Protein AF-A0A936Q1W6-F1 (afdb_monomer_lite)

pLDDT: mean 77.29, std 12.15, range [42.41, 87.12]

Structure (mmCIF, N/CA/C/O backbone):
data_AF-A0A936Q1W6-F1
#
_entry.id   AF-A0A936Q1W6-F1
#
loop_
_atom_site.group_PDB
_atom_site.id
_atom_site.type_symbol
_atom_site.label_atom_id
_atom_site.label_alt_id
_atom_site.label_comp_id
_atom_site.label_asym_id
_atom_site.label_entity_id
_atom_site.label_seq_id
_atom_site.pdbx_PDB_ins_code
_atom_site.Cartn_x
_atom_site.Cartn_y
_atom_site.Cartn_z
_atom_site.occupancy
_atom_site.B_iso_or_equiv
_atom_site.auth_seq_id
_atom_site.auth_comp_id
_atom_site.auth_asym_id
_atom_site.auth_atom_id
_atom_site.pdbx_PDB_model_num
ATOM 1 N N . MET A 1 1 ? 18.599 -3.233 -23.692 1.00 43.72 1 MET A N 1
ATOM 2 C CA . MET A 1 1 ? 17.825 -1.979 -23.553 1.00 43.72 1 MET A CA 1
ATOM 3 C C . MET A 1 1 ? 16.350 -2.312 -23.766 1.00 43.72 1 MET A C 1
ATOM 5 O O . MET A 1 1 ? 15.798 -1.998 -24.812 1.00 43.72 1 MET A O 1
ATOM 9 N N . ALA A 1 2 ? 15.757 -3.053 -22.829 1.00 42.66 2 ALA A N 1
ATOM 10 C CA . ALA A 1 2 ? 14.342 -3.444 -22.836 1.00 42.66 2 ALA A CA 1
ATOM 11 C C . ALA A 1 2 ? 13.788 -3.473 -21.395 1.00 42.66 2 ALA A C 1
ATOM 13 O O . ALA A 1 2 ? 12.662 -3.034 -21.217 1.00 42.66 2 ALA A O 1
ATOM 14 N N . ASP A 1 3 ? 14.631 -3.810 -20.405 1.00 45.91 3 ASP A N 1
ATOM 15 C CA . ASP A 1 3 ? 14.344 -3.738 -18.954 1.00 45.91 3 ASP A CA 1
ATOM 16 C C . ASP A 1 3 ? 13.749 -2.406 -18.473 1.00 45.91 3 ASP A C 1
ATOM 18 O O . ASP A 1 3 ? 12.657 -2.381 -17.928 1.00 45.91 3 ASP A O 1
ATOM 22 N N . ASP A 1 4 ? 14.398 -1.276 -18.775 1.00 45.38 4 ASP A N 1
ATOM 23 C CA . ASP A 1 4 ? 14.105 0.036 -18.158 1.00 45.38 4 ASP A CA 1
ATOM 24 C C . ASP A 1 4 ? 12.652 0.544 -18.352 1.00 45.38 4 ASP A C 1
ATOM 26 O O . ASP A 1 4 ? 12.183 1.442 -17.656 1.00 45.38 4 ASP A O 1
ATOM 30 N N . ARG A 1 5 ? 11.909 -0.014 -19.321 1.00 46.38 5 ARG A N 1
ATOM 31 C CA . ARG A 1 5 ? 10.502 0.347 -19.578 1.00 46.38 5 ARG A CA 1
ATOM 32 C C . ARG A 1 5 ? 9.490 -0.503 -18.817 1.00 46.38 5 ARG A C 1
ATOM 34 O O . ARG A 1 5 ? 8.352 -0.046 -18.695 1.00 46.38 5 ARG A O 1
ATOM 41 N N . GLU A 1 6 ? 9.850 -1.711 -18.395 1.00 49.66 6 GLU A N 1
ATOM 42 C CA . GLU A 1 6 ? 8.959 -2.583 -17.620 1.00 49.66 6 GLU A CA 1
ATOM 43 C C . GLU A 1 6 ? 9.000 -2.171 -16.146 1.00 49.66 6 GLU A C 1
ATOM 45 O O . GLU A 1 6 ? 7.946 -1.824 -15.615 1.00 49.66 6 GLU A O 1
ATOM 50 N N . ASP A 1 7 ? 10.192 -1.946 -15.580 1.00 50.84 7 ASP A N 1
ATOM 51 C CA . ASP A 1 7 ? 10.360 -1.398 -14.222 1.00 50.84 7 ASP A CA 1
ATOM 52 C C . ASP A 1 7 ? 9.597 -0.072 -14.020 1.00 50.84 7 ASP A C 1
ATOM 54 O O . ASP A 1 7 ? 8.937 0.160 -13.005 1.00 50.84 7 ASP A O 1
ATOM 58 N N . ALA A 1 8 ? 9.608 0.805 -15.033 1.00 52.47 8 ALA A N 1
ATOM 59 C CA 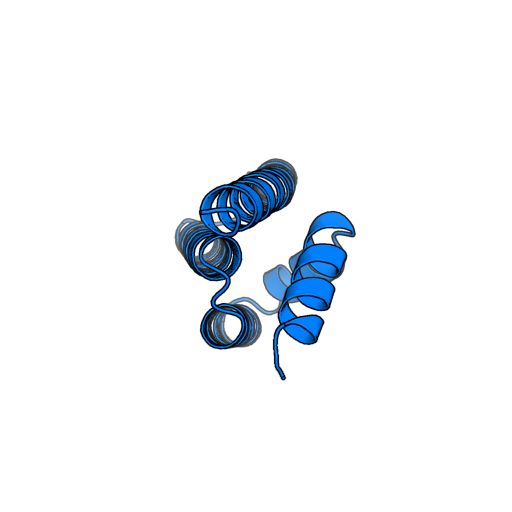. ALA A 1 8 ? 8.879 2.073 -14.996 1.00 52.47 8 ALA A CA 1
ATOM 60 C C . ALA A 1 8 ? 7.344 1.911 -15.071 1.00 52.47 8 ALA A C 1
ATOM 62 O O . ALA A 1 8 ? 6.607 2.766 -14.568 1.00 52.47 8 ALA A O 1
ATOM 63 N N . ARG A 1 9 ? 6.840 0.846 -15.713 1.00 55.25 9 ARG A N 1
ATOM 64 C CA . ARG A 1 9 ? 5.397 0.548 -15.789 1.00 55.25 9 ARG A CA 1
ATOM 65 C C . ARG A 1 9 ? 4.890 -0.059 -14.491 1.00 55.25 9 ARG A C 1
ATOM 67 O O . ARG A 1 9 ? 3.812 0.332 -14.038 1.00 55.25 9 ARG A O 1
ATOM 74 N N . ASP A 1 10 ? 5.675 -0.939 -13.886 1.00 67.25 10 ASP A N 1
ATOM 75 C CA . ASP A 1 10 ? 5.357 -1.519 -12.586 1.00 67.25 10 ASP A CA 1
ATOM 76 C C . ASP A 1 10 ? 5.389 -0.444 -11.493 1.00 67.25 10 ASP A C 1
ATOM 78 O O . ASP A 1 10 ? 4.429 -0.315 -10.731 1.00 67.25 10 ASP A O 1
ATOM 82 N N . GLY A 1 11 ? 6.375 0.460 -11.519 1.00 70.19 11 GLY A N 1
ATOM 83 C CA . GLY A 1 11 ? 6.437 1.598 -10.600 1.00 70.19 11 GLY A CA 1
ATOM 84 C C . GLY A 1 11 ? 5.215 2.526 -10.659 1.00 70.19 11 GLY A C 1
ATOM 85 O O . GLY A 1 11 ? 4.701 2.939 -9.618 1.00 70.19 11 GLY A O 1
ATOM 86 N N . ALA A 1 12 ? 4.696 2.833 -11.855 1.00 77.38 12 ALA A N 1
ATOM 87 C CA . ALA A 1 12 ? 3.515 3.688 -12.013 1.00 77.38 12 ALA A CA 1
ATOM 88 C C . ALA A 1 12 ? 2.231 3.025 -11.486 1.00 77.38 12 ALA A C 1
ATOM 90 O O . ALA A 1 12 ? 1.424 3.674 -10.816 1.00 77.38 12 ALA A O 1
ATOM 91 N N . ARG A 1 13 ? 2.061 1.722 -11.742 1.00 82.06 13 ARG A N 1
ATOM 92 C CA . ARG A 1 13 ? 0.925 0.941 -11.236 1.00 82.06 13 ARG A CA 1
ATOM 93 C C . ARG A 1 13 ? 0.961 0.816 -9.716 1.00 82.06 13 ARG A C 1
ATOM 95 O O . ARG A 1 13 ? -0.073 0.971 -9.066 1.00 82.06 13 ARG A O 1
ATOM 102 N N . VAL A 1 14 ? 2.148 0.589 -9.151 1.00 82.31 14 VAL A N 1
ATOM 103 C CA . VAL A 1 14 ? 2.361 0.613 -7.702 1.00 82.31 14 VAL A CA 1
ATOM 104 C C . VAL A 1 14 ? 1.942 1.964 -7.140 1.00 82.31 14 VAL A C 1
ATOM 106 O O . VAL A 1 14 ? 1.148 2.030 -6.203 1.00 82.31 14 VAL A O 1
ATOM 109 N N . HIS A 1 15 ? 2.401 3.050 -7.755 1.00 83.25 15 HIS A N 1
ATOM 110 C CA . HIS A 1 15 ? 2.061 4.394 -7.315 1.00 83.25 15 HIS A CA 1
ATOM 111 C C . HIS A 1 15 ? 0.550 4.637 -7.283 1.00 83.25 15 HIS A C 1
ATOM 113 O O . HIS A 1 15 ? 0.044 5.161 -6.295 1.00 83.25 15 HIS A O 1
ATOM 119 N N . GLU A 1 16 ? -0.161 4.226 -8.334 1.00 85.69 16 GLU A N 1
ATOM 120 C CA . GLU A 1 16 ? -1.609 4.395 -8.454 1.00 85.69 16 GLU A CA 1
ATOM 121 C C . GLU A 1 16 ? -2.379 3.583 -7.404 1.00 85.69 16 GLU A C 1
ATOM 123 O O . GLU A 1 16 ? -3.295 4.105 -6.769 1.00 85.69 16 GLU A O 1
ATOM 128 N N . ALA A 1 17 ? -1.986 2.330 -7.162 1.00 85.25 17 ALA A N 1
ATOM 129 C CA . ALA A 1 17 ? -2.625 1.494 -6.151 1.00 85.25 17 ALA A CA 1
ATOM 130 C C . ALA A 1 17 ? -2.449 2.062 -4.737 1.00 85.25 17 ALA A C 1
ATOM 132 O O . ALA A 1 17 ? -3.409 2.127 -3.969 1.00 85.25 17 ALA A O 1
ATOM 133 N N . PHE A 1 18 ? -1.236 2.506 -4.405 1.00 85.12 18 PHE A N 1
ATOM 134 C CA . PHE A 1 18 ? -0.958 3.150 -3.124 1.00 85.12 18 PHE A CA 1
ATOM 135 C C . PHE A 1 18 ? -1.669 4.500 -2.991 1.00 85.12 18 PHE A C 1
ATOM 137 O O . PHE A 1 18 ? -2.156 4.817 -1.907 1.00 85.12 18 PHE A O 1
ATOM 144 N N . ASP A 1 19 ? -1.784 5.280 -4.070 1.00 84.69 19 ASP A N 1
ATOM 145 C CA . ASP A 1 19 ? -2.529 6.541 -4.052 1.00 84.69 19 ASP A CA 1
ATOM 146 C C . ASP A 1 19 ? -4.027 6.305 -3.825 1.00 84.69 19 ASP A C 1
ATOM 148 O O . ASP A 1 19 ? -4.643 7.003 -3.023 1.00 84.69 19 ASP A O 1
ATOM 152 N N . ALA A 1 20 ? -4.602 5.268 -4.442 1.00 85.06 20 ALA A N 1
ATOM 153 C CA . ALA A 1 20 ? -5.991 4.880 -4.216 1.00 85.06 20 ALA A CA 1
ATOM 154 C C . ALA A 1 20 ? -6.254 4.526 -2.745 1.00 85.06 20 ALA A C 1
ATOM 156 O O . ALA A 1 20 ? -7.225 5.012 -2.169 1.00 85.06 20 ALA A O 1
ATOM 157 N N . VAL A 1 21 ? -5.368 3.745 -2.118 1.00 82.44 21 VAL A N 1
ATOM 158 C CA . VAL A 1 21 ? -5.496 3.410 -0.691 1.00 82.44 21 VAL A CA 1
ATOM 159 C C . VAL A 1 21 ? -5.291 4.628 0.195 1.00 82.44 21 VAL A C 1
ATOM 161 O O . VAL A 1 21 ? -6.059 4.838 1.130 1.00 82.44 21 VAL A O 1
ATOM 164 N N . ARG A 1 22 ? -4.309 5.478 -0.119 1.00 82.06 22 ARG A N 1
ATOM 165 C CA . ARG A 1 22 ? -4.113 6.732 0.608 1.00 82.06 22 ARG A CA 1
ATOM 166 C C . ARG A 1 22 ? -5.356 7.608 0.527 1.00 82.06 22 ARG A C 1
ATOM 168 O O . ARG A 1 22 ? -5.737 8.152 1.546 1.00 82.06 22 ARG A O 1
ATOM 175 N N . ARG A 1 23 ? -6.011 7.717 -0.633 1.00 83.31 23 ARG A N 1
ATOM 176 C CA . ARG A 1 23 ? -7.252 8.495 -0.788 1.00 83.31 23 ARG A CA 1
ATOM 177 C C . ARG A 1 23 ? -8.431 7.890 -0.033 1.00 83.31 23 ARG A C 1
ATOM 179 O O . ARG A 1 23 ? -9.236 8.645 0.501 1.00 83.31 23 ARG A O 1
ATOM 186 N N . ASP A 1 24 ? -8.537 6.565 0.010 1.00 83.44 24 ASP A N 1
ATOM 187 C CA . ASP A 1 24 ? -9.593 5.869 0.756 1.00 83.44 24 ASP A CA 1
ATOM 188 C C . ASP A 1 24 ? -9.407 6.031 2.276 1.00 83.44 24 ASP A C 1
ATOM 190 O O . ASP A 1 24 ? -10.363 6.239 3.024 1.00 83.44 24 ASP A O 1
ATOM 194 N N . LEU A 1 25 ? -8.148 6.030 2.723 1.00 79.06 25 LEU A N 1
ATOM 195 C CA . LEU A 1 25 ? -7.759 6.114 4.128 1.00 79.06 25 LEU A CA 1
ATOM 196 C C . LEU A 1 25 ? -7.297 7.517 4.569 1.00 79.06 25 LEU A C 1
ATOM 198 O O . LEU A 1 25 ? -6.891 7.667 5.717 1.00 79.06 25 LEU A O 1
ATOM 202 N N . ASP A 1 26 ? -7.379 8.549 3.722 1.00 75.19 26 ASP A N 1
ATOM 203 C CA . ASP A 1 26 ? -6.804 9.895 3.950 1.00 75.19 26 ASP A CA 1
ATOM 204 C C . ASP A 1 26 ? -7.294 10.529 5.263 1.00 75.19 26 ASP A C 1
ATOM 206 O O . ASP A 1 26 ? -6.541 11.188 5.970 1.00 75.19 26 ASP A O 1
ATOM 210 N N . GLY A 1 27 ? -8.543 10.243 5.648 1.00 76.56 27 GLY A N 1
ATOM 211 C CA . GLY A 1 27 ? -9.136 10.696 6.911 1.00 76.56 27 GLY A CA 1
ATOM 212 C C . GLY A 1 27 ? -8.856 9.811 8.135 1.00 76.56 27 GLY A C 1
ATOM 213 O O . GLY A 1 27 ? -9.326 10.129 9.225 1.00 76.56 27 GLY A O 1
ATOM 214 N N . ARG A 1 28 ? -8.159 8.681 7.968 1.00 80.94 28 ARG A N 1
ATOM 215 C CA . ARG A 1 28 ? -7.827 7.705 9.026 1.00 80.94 28 ARG A CA 1
ATOM 216 C C . ARG A 1 28 ? -6.320 7.526 9.232 1.00 80.94 28 ARG A C 1
ATOM 218 O O . ARG A 1 28 ? -5.935 7.021 10.281 1.00 80.94 28 ARG A O 1
ATOM 225 N N . LEU A 1 29 ? -5.493 7.886 8.250 1.00 81.31 29 LEU A N 1
ATOM 226 C CA . LEU A 1 29 ? -4.034 7.819 8.336 1.00 81.31 29 LEU A CA 1
ATOM 227 C C . LEU A 1 29 ? -3.500 9.038 9.094 1.00 81.31 29 LEU A C 1
ATOM 229 O O . LEU A 1 29 ? -3.716 10.168 8.658 1.00 81.31 29 LEU A O 1
ATOM 233 N N . ASP A 1 30 ? -2.774 8.812 10.187 1.00 84.00 30 ASP A N 1
ATOM 234 C CA . ASP A 1 30 ? -1.993 9.862 10.839 1.00 84.00 30 ASP A CA 1
ATOM 235 C C . ASP A 1 30 ? -0.644 10.045 10.115 1.00 84.00 30 ASP A C 1
ATOM 237 O O . ASP A 1 30 ? -0.317 9.341 9.152 1.00 84.00 30 ASP A O 1
ATOM 241 N N . VAL A 1 31 ? 0.158 11.012 10.558 1.00 84.56 31 VAL A N 1
ATOM 242 C CA . VAL A 1 31 ? 1.418 11.384 9.896 1.00 84.56 31 VAL A CA 1
ATOM 243 C C . VAL A 1 31 ? 2.410 10.214 9.875 1.00 84.56 31 VAL A C 1
ATOM 245 O O . VAL A 1 31 ? 3.149 10.041 8.903 1.00 84.56 31 VAL A O 1
ATOM 248 N N . GLU A 1 32 ? 2.422 9.384 10.923 1.00 83.81 32 GLU A N 1
ATOM 249 C CA . GLU A 1 32 ? 3.272 8.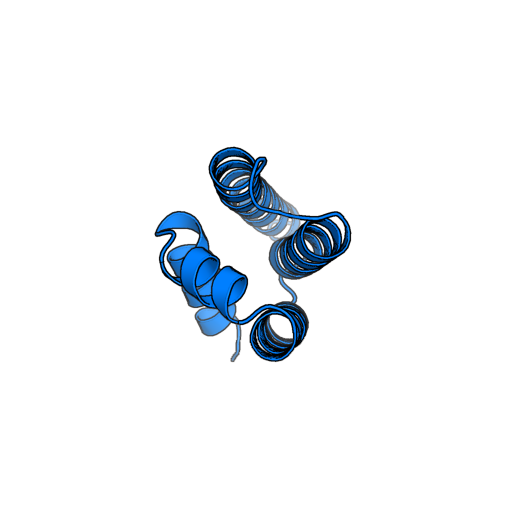189 10.983 1.00 83.81 32 GLU A CA 1
ATOM 250 C C . GLU A 1 32 ? 2.813 7.101 10.001 1.00 83.81 32 GLU A C 1
ATOM 252 O O . GLU A 1 32 ? 3.647 6.530 9.292 1.00 83.81 32 GLU A O 1
ATOM 257 N N . GLU A 1 33 ? 1.507 6.838 9.908 1.00 84.00 33 GLU A N 1
ATOM 258 C CA . GLU A 1 33 ? 0.951 5.870 8.965 1.00 84.00 33 GLU A CA 1
ATOM 259 C C . GLU A 1 33 ? 1.181 6.293 7.515 1.00 84.00 33 GLU A C 1
ATOM 261 O O . GLU A 1 33 ? 1.593 5.469 6.696 1.00 84.00 33 GLU A O 1
ATOM 266 N N . GLN A 1 34 ? 0.969 7.573 7.193 1.00 84.31 34 GLN A N 1
ATOM 267 C CA . GLN A 1 34 ? 1.232 8.102 5.853 1.00 84.31 34 GLN A CA 1
ATOM 268 C C . GLN A 1 34 ? 2.696 7.893 5.456 1.00 84.31 34 GLN A C 1
ATOM 270 O O . GLN A 1 34 ? 2.973 7.374 4.372 1.00 84.31 34 GLN A O 1
ATOM 275 N N . ALA A 1 35 ? 3.629 8.201 6.362 1.00 87.12 35 ALA A N 1
ATOM 276 C CA . ALA A 1 35 ? 5.052 8.002 6.117 1.00 87.12 35 ALA A CA 1
ATOM 277 C C . ALA A 1 35 ? 5.408 6.521 5.899 1.00 87.12 35 ALA A C 1
ATOM 279 O O . ALA A 1 35 ? 6.263 6.210 5.069 1.00 87.12 35 ALA A O 1
ATOM 280 N N . ALA A 1 36 ? 4.767 5.598 6.621 1.00 85.50 36 ALA A N 1
ATOM 281 C CA . ALA A 1 36 ? 5.003 4.166 6.454 1.00 85.50 36 ALA A CA 1
ATOM 282 C C . ALA A 1 36 ? 4.458 3.639 5.112 1.00 85.50 36 ALA A C 1
ATOM 284 O O . ALA A 1 36 ? 5.131 2.872 4.423 1.00 85.50 36 ALA A O 1
ATOM 285 N N . VAL A 1 37 ? 3.274 4.102 4.701 1.00 85.31 37 VAL A N 1
ATOM 286 C CA . VAL A 1 37 ? 2.679 3.782 3.393 1.00 85.31 37 VAL A CA 1
ATOM 287 C C . VAL A 1 37 ? 3.545 4.319 2.251 1.00 85.31 37 VAL A C 1
ATOM 289 O O . VAL A 1 37 ? 3.753 3.615 1.265 1.00 85.31 37 VAL A O 1
ATOM 292 N N . GLU A 1 38 ? 4.103 5.526 2.383 1.00 86.12 38 GLU A N 1
ATOM 293 C CA . GLU A 1 38 ? 5.016 6.090 1.383 1.00 86.12 38 GLU A CA 1
ATOM 294 C C . GLU A 1 38 ? 6.316 5.292 1.243 1.00 86.12 38 GLU A C 1
ATOM 296 O O . GLU A 1 38 ? 6.734 5.023 0.118 1.00 86.12 38 GLU A O 1
ATOM 301 N N . ARG A 1 39 ? 6.938 4.862 2.350 1.00 86.62 39 ARG A N 1
ATOM 302 C CA . ARG A 1 39 ? 8.147 4.015 2.292 1.00 86.62 39 ARG A CA 1
ATOM 303 C C . ARG A 1 39 ? 7.872 2.672 1.632 1.00 86.62 39 ARG A C 1
ATOM 305 O O . ARG A 1 39 ? 8.660 2.226 0.801 1.00 86.62 39 ARG A O 1
ATOM 312 N N . LEU A 1 40 ? 6.744 2.053 1.976 1.00 85.19 40 LEU A N 1
ATOM 313 C CA . LEU A 1 40 ? 6.315 0.799 1.371 1.00 85.19 40 LEU A CA 1
ATOM 314 C C . LEU A 1 40 ? 6.068 0.967 -0.136 1.00 85.19 40 LEU A C 1
ATOM 316 O O . LEU A 1 40 ? 6.498 0.124 -0.920 1.00 85.19 40 LEU A O 1
ATOM 320 N N . ARG A 1 41 ? 5.431 2.073 -0.544 1.00 86.75 41 ARG A N 1
ATOM 321 C CA . ARG A 1 41 ? 5.230 2.418 -1.957 1.00 86.75 41 ARG A CA 1
ATOM 322 C C . ARG A 1 41 ? 6.555 2.563 -2.695 1.00 86.75 41 ARG A C 1
ATOM 324 O O . ARG A 1 41 ? 6.676 2.054 -3.801 1.00 86.75 41 ARG A O 1
ATOM 331 N N . ASP A 1 42 ? 7.518 3.269 -2.109 1.00 85.25 42 ASP A N 1
ATOM 332 C CA . ASP A 1 42 ? 8.831 3.504 -2.718 1.00 85.25 42 ASP A CA 1
ATOM 333 C C . ASP A 1 42 ? 9.599 2.186 -2.905 1.00 85.25 42 ASP A C 1
ATOM 335 O O . ASP A 1 42 ? 10.091 1.901 -3.993 1.00 85.25 42 ASP A O 1
ATOM 339 N N . ALA A 1 43 ? 9.591 1.321 -1.884 1.00 84.56 43 ALA A N 1
ATOM 340 C CA . ALA A 1 43 ? 10.186 -0.013 -1.954 1.00 84.56 43 ALA A CA 1
ATOM 341 C C . ALA A 1 43 ? 9.513 -0.907 -3.010 1.00 84.56 43 ALA A C 1
ATOM 343 O O . ALA A 1 43 ? 10.196 -1.571 -3.786 1.00 84.56 43 ALA A O 1
ATOM 344 N N . ALA A 1 44 ? 8.179 -0.900 -3.068 1.00 82.44 44 ALA A N 1
ATOM 345 C CA . ALA A 1 44 ? 7.419 -1.647 -4.065 1.00 82.44 44 ALA A CA 1
ATOM 346 C C . ALA A 1 44 ? 7.654 -1.115 -5.491 1.00 82.44 44 ALA A C 1
ATOM 348 O O . ALA A 1 44 ? 7.784 -1.901 -6.423 1.00 82.44 44 ALA A O 1
ATOM 349 N N . ALA A 1 45 ? 7.747 0.207 -5.664 1.00 82.19 45 ALA A N 1
ATOM 350 C CA . ALA A 1 45 ? 7.992 0.833 -6.961 1.00 82.19 45 ALA A CA 1
ATOM 351 C C . ALA A 1 45 ? 9.433 0.625 -7.450 1.00 82.19 45 ALA A C 1
ATOM 353 O O . ALA A 1 45 ? 9.666 0.614 -8.653 1.00 82.19 45 ALA A O 1
ATOM 354 N N . GLY A 1 46 ? 10.381 0.447 -6.528 1.00 77.38 46 GLY A N 1
ATOM 355 C CA . GLY A 1 46 ? 11.760 0.071 -6.833 1.00 77.38 46 GLY A CA 1
ATOM 356 C C . GLY A 1 46 ? 11.964 -1.418 -7.132 1.00 77.38 46 GLY A C 1
ATOM 357 O O . GLY A 1 46 ? 13.098 -1.819 -7.364 1.00 77.38 46 GLY A O 1
ATOM 358 N N . GLY A 1 47 ? 10.910 -2.247 -7.089 1.00 74.00 47 GLY A N 1
ATOM 359 C CA . GLY A 1 47 ? 11.014 -3.700 -7.287 1.00 74.00 47 GLY A CA 1
ATOM 360 C C . GLY A 1 47 ? 11.687 -4.449 -6.126 1.00 74.00 47 GLY A C 1
ATOM 361 O O . GLY A 1 47 ? 11.924 -5.653 -6.209 1.00 74.00 47 GLY A O 1
ATOM 362 N N . ASP A 1 48 ? 11.968 -3.770 -5.012 1.00 79.38 48 ASP A N 1
ATOM 363 C CA . ASP A 1 48 ? 12.638 -4.337 -3.844 1.00 79.38 48 ASP A CA 1
ATOM 364 C C . ASP A 1 48 ? 11.640 -5.099 -2.957 1.00 79.38 48 ASP A C 1
ATOM 366 O O . ASP A 1 48 ? 11.212 -4.642 -1.892 1.00 79.38 48 ASP A O 1
ATOM 370 N N . ALA A 1 49 ? 11.277 -6.313 -3.378 1.00 77.56 49 ALA A N 1
ATOM 371 C CA . ALA A 1 49 ? 10.330 -7.167 -2.657 1.00 77.56 49 ALA A CA 1
ATOM 372 C C . ALA A 1 49 ? 10.752 -7.461 -1.204 1.00 77.56 49 ALA A C 1
ATOM 374 O O . ALA A 1 49 ? 9.907 -7.518 -0.305 1.00 77.56 49 ALA A O 1
ATOM 375 N N . ALA A 1 50 ? 12.055 -7.621 -0.948 1.00 81.44 50 ALA A N 1
ATOM 376 C CA . ALA A 1 50 ? 12.583 -7.835 0.401 1.00 81.44 50 ALA A CA 1
ATOM 377 C C . ALA A 1 50 ? 12.321 -6.623 1.308 1.00 81.44 50 ALA A C 1
ATOM 379 O O . ALA A 1 50 ? 11.816 -6.775 2.422 1.00 81.44 50 ALA A O 1
ATOM 380 N N . ARG A 1 51 ? 12.591 -5.418 0.796 1.00 83.50 51 ARG A N 1
ATOM 381 C CA . ARG A 1 51 ? 12.372 -4.164 1.517 1.00 83.50 51 ARG A CA 1
ATOM 382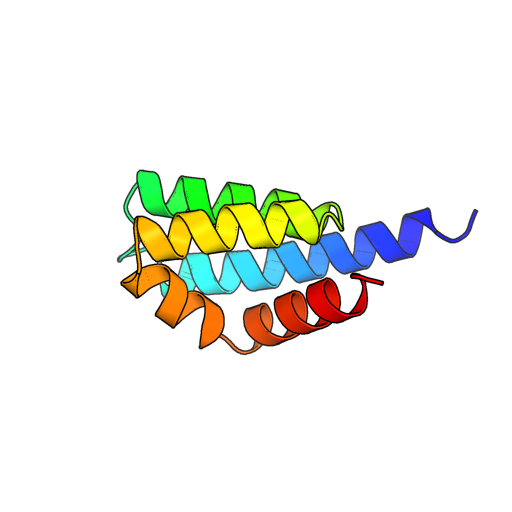 C C . ARG A 1 51 ? 10.887 -3.874 1.705 1.00 83.50 51 ARG A C 1
ATOM 384 O O . ARG A 1 51 ? 10.476 -3.490 2.794 1.00 83.50 51 ARG A O 1
ATOM 391 N N . ALA A 1 52 ? 10.067 -4.125 0.686 1.00 83.44 52 ALA A N 1
ATOM 392 C CA . ALA A 1 52 ? 8.620 -3.969 0.782 1.00 83.44 52 ALA A CA 1
ATOM 393 C C . ALA A 1 52 ? 8.023 -4.889 1.861 1.00 83.44 52 ALA A C 1
ATOM 395 O O . ALA A 1 52 ? 7.181 -4.465 2.649 1.00 83.44 52 ALA A O 1
ATOM 396 N N . ARG A 1 53 ? 8.498 -6.136 1.971 1.00 82.12 53 ARG A N 1
ATOM 397 C CA . ARG A 1 53 ? 8.086 -7.046 3.053 1.00 82.12 53 ARG A CA 1
ATOM 398 C C . ARG A 1 53 ? 8.504 -6.554 4.438 1.00 82.12 53 ARG A C 1
ATOM 400 O O . ARG A 1 53 ? 7.720 -6.691 5.372 1.00 82.12 53 ARG A O 1
ATOM 407 N N . GLU A 1 54 ? 9.700 -5.988 4.577 1.00 86.88 54 GLU A N 1
ATOM 408 C CA . GLU A 1 54 ? 10.190 -5.443 5.850 1.00 86.88 54 GLU A CA 1
ATOM 409 C C . GLU A 1 54 ? 9.376 -4.222 6.308 1.00 86.88 54 GLU A C 1
ATOM 411 O O . GLU A 1 54 ? 8.925 -4.168 7.456 1.00 86.88 54 GLU A O 1
ATOM 416 N N . GLU A 1 55 ? 9.095 -3.284 5.397 1.00 86.75 55 GLU A N 1
ATOM 417 C CA . GLU A 1 55 ? 8.226 -2.136 5.683 1.00 86.75 55 GLU A CA 1
ATOM 418 C C . GLU A 1 55 ? 6.801 -2.601 6.018 1.00 86.75 55 GLU A C 1
ATOM 420 O O . GLU A 1 55 ? 6.194 -2.118 6.971 1.00 86.75 55 GLU A O 1
ATOM 425 N N . MET A 1 56 ? 6.276 -3.604 5.307 1.00 83.44 56 MET A N 1
ATOM 426 C CA . MET A 1 56 ? 4.957 -4.174 5.587 1.00 83.44 56 MET A CA 1
ATOM 427 C C . MET A 1 56 ? 4.887 -4.874 6.946 1.00 83.44 56 MET A C 1
ATOM 429 O O . MET A 1 56 ? 3.889 -4.741 7.656 1.00 83.44 56 MET A O 1
ATOM 433 N N . ALA A 1 57 ? 5.938 -5.600 7.329 1.00 85.75 57 ALA A N 1
ATOM 434 C CA . ALA A 1 57 ? 6.053 -6.206 8.650 1.00 85.75 57 ALA A CA 1
ATOM 435 C C . ALA A 1 57 ? 6.109 -5.127 9.740 1.00 85.75 57 ALA A C 1
ATOM 437 O O . ALA A 1 57 ? 5.377 -5.220 10.723 1.00 85.75 57 ALA A O 1
ATOM 438 N N . SER A 1 58 ? 6.868 -4.052 9.515 1.00 86.31 58 SER A N 1
ATOM 439 C CA . SER A 1 58 ? 6.917 -2.899 10.419 1.00 86.31 58 SER A CA 1
ATOM 440 C C . SER A 1 58 ? 5.553 -2.219 10.557 1.00 86.31 58 SER A C 1
ATOM 442 O O . SER A 1 58 ? 5.132 -1.897 11.669 1.00 86.31 58 SER A O 1
ATOM 444 N N . VAL A 1 59 ? 4.818 -2.046 9.451 1.00 85.69 59 VAL A N 1
ATOM 445 C CA . VAL A 1 59 ? 3.439 -1.535 9.463 1.00 85.69 59 VAL A CA 1
ATOM 446 C C . VAL A 1 59 ? 2.525 -2.480 10.231 1.00 85.69 59 VAL A C 1
ATOM 448 O O . VAL A 1 59 ? 1.723 -2.016 11.027 1.00 85.69 59 VAL A O 1
ATOM 451 N N . LYS A 1 60 ? 2.660 -3.797 10.069 1.00 85.00 60 LYS A N 1
ATOM 452 C CA . LYS A 1 60 ? 1.871 -4.777 10.824 1.00 85.00 60 LYS A CA 1
ATOM 453 C C . LYS A 1 60 ? 2.139 -4.717 12.327 1.00 85.00 60 LYS A C 1
ATOM 455 O O . LYS A 1 60 ? 1.197 -4.819 13.109 1.00 85.00 60 LYS A O 1
ATOM 460 N N . GLU A 1 61 ? 3.400 -4.576 12.727 1.00 86.50 61 GLU A N 1
ATOM 461 C CA . GLU A 1 61 ? 3.792 -4.513 14.137 1.00 86.50 61 GLU A CA 1
ATOM 462 C C . GLU A 1 61 ? 3.367 -3.201 14.802 1.00 86.50 61 GLU A C 1
ATOM 464 O O . GLU A 1 61 ? 2.877 -3.215 15.930 1.00 86.50 61 GLU A O 1
ATOM 469 N N . ARG A 1 62 ? 3.529 -2.070 14.108 1.00 85.75 62 ARG A N 1
ATOM 470 C CA . ARG A 1 62 ? 3.225 -0.738 14.655 1.00 85.75 62 ARG A CA 1
ATOM 471 C C . ARG A 1 62 ? 1.762 -0.334 14.473 1.00 85.75 62 ARG A C 1
ATOM 473 O O . ARG A 1 62 ? 1.163 0.246 15.371 1.00 85.75 62 ARG A O 1
ATOM 480 N N . HIS A 1 63 ? 1.187 -0.666 13.322 1.00 82.69 63 HIS A N 1
ATOM 481 C CA . HIS A 1 63 ? -0.131 -0.236 12.854 1.00 82.69 63 HIS A CA 1
ATOM 482 C C . HIS A 1 63 ? -0.902 -1.440 12.283 1.00 82.69 63 HIS A C 1
ATOM 484 O O . HIS A 1 63 ? -1.247 -1.492 11.102 1.00 82.69 63 HIS A O 1
ATOM 490 N N . GLY A 1 64 ? -1.188 -2.438 13.127 1.00 82.44 64 GLY A N 1
ATOM 491 C CA . GLY A 1 64 ? -1.830 -3.690 12.698 1.00 82.44 64 GLY A CA 1
ATOM 492 C C . GLY A 1 64 ? -3.151 -3.502 11.937 1.00 82.44 64 GLY A C 1
ATOM 493 O O . GLY A 1 64 ? -3.424 -4.240 10.993 1.00 82.44 64 GLY A O 1
ATOM 494 N N . TRP A 1 65 ? -3.924 -2.467 12.281 1.00 86.25 65 TRP A N 1
ATOM 495 C CA . TRP A 1 65 ? -5.152 -2.106 11.567 1.00 86.25 65 TRP A CA 1
ATOM 496 C C . TRP A 1 65 ? -4.879 -1.637 10.128 1.00 86.25 65 TRP A C 1
ATOM 498 O O . TRP A 1 65 ? -5.622 -1.992 9.221 1.00 86.25 65 TRP A O 1
ATOM 508 N N . LEU A 1 66 ? -3.796 -0.887 9.904 1.00 84.31 66 LEU A N 1
ATOM 509 C CA . LEU A 1 66 ? -3.403 -0.399 8.586 1.00 84.31 66 LEU A CA 1
ATOM 510 C C . LEU A 1 66 ? -2.951 -1.555 7.703 1.00 84.31 66 LEU A C 1
ATOM 512 O O . LEU A 1 66 ? -3.359 -1.640 6.551 1.00 84.31 66 LEU A O 1
ATOM 516 N N . HIS A 1 67 ? -2.164 -2.481 8.256 1.00 83.94 67 HIS A N 1
ATOM 517 C CA . HIS A 1 67 ? -1.792 -3.698 7.544 1.00 83.94 67 HIS A CA 1
ATOM 518 C C . HIS A 1 67 ? -3.031 -4.475 7.082 1.00 83.94 67 HIS A C 1
ATOM 520 O O . HIS A 1 67 ? -3.073 -4.902 5.933 1.00 83.94 67 HIS A O 1
ATOM 526 N N . GLU A 1 68 ? -4.039 -4.654 7.944 1.00 85.06 68 GLU A N 1
ATOM 527 C CA . GLU A 1 68 ? -5.283 -5.330 7.555 1.00 85.06 68 GLU A CA 1
ATOM 528 C C . GLU A 1 68 ? -6.020 -4.627 6.411 1.00 85.06 68 GLU A C 1
ATOM 530 O O . GLU A 1 68 ? -6.520 -5.305 5.517 1.00 85.06 68 GLU A O 1
ATOM 535 N N . GLU A 1 69 ? -6.079 -3.297 6.400 1.00 85.31 6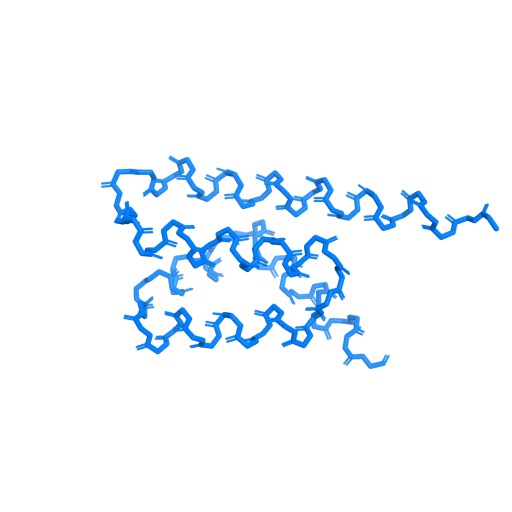9 GLU A N 1
ATOM 536 C CA . GLU A 1 69 ? -6.721 -2.573 5.298 1.00 85.31 69 GLU A CA 1
ATOM 537 C C . GLU A 1 69 ? -5.883 -2.669 4.014 1.00 85.31 69 GLU A C 1
ATOM 539 O O . GLU A 1 69 ? -6.424 -2.976 2.952 1.00 85.31 69 GLU A O 1
ATOM 544 N N . LEU A 1 70 ? -4.554 -2.525 4.109 1.00 81.31 70 LEU A N 1
ATOM 545 C CA . LEU A 1 70 ? -3.632 -2.655 2.974 1.00 81.31 70 LEU A CA 1
ATOM 546 C C . LEU A 1 70 ? -3.768 -4.019 2.278 1.00 81.31 70 LEU A C 1
ATOM 548 O O . LEU A 1 70 ? -3.860 -4.067 1.054 1.00 81.31 70 LEU A O 1
ATOM 552 N N . VAL A 1 71 ? -3.830 -5.123 3.033 1.00 82.06 71 VAL A N 1
ATOM 553 C CA . VAL A 1 71 ? -3.978 -6.472 2.447 1.00 82.06 71 VAL A CA 1
ATOM 554 C C . VAL A 1 71 ? -5.393 -6.767 1.945 1.00 82.06 71 VAL A C 1
ATOM 556 O O . VAL A 1 71 ? -5.565 -7.640 1.097 1.00 82.06 71 VAL A O 1
ATOM 559 N N . LYS A 1 72 ? -6.416 -6.055 2.437 1.00 82.25 72 LYS A N 1
ATOM 560 C CA . LYS A 1 72 ? -7.791 -6.162 1.920 1.00 82.25 72 LYS A CA 1
ATOM 561 C C . LYS A 1 72 ? -7.985 -5.407 0.610 1.00 82.25 72 LYS A C 1
ATOM 563 O O . LYS A 1 72 ? -8.905 -5.741 -0.137 1.00 82.25 72 LYS A O 1
ATOM 568 N N . HIS A 1 73 ? -7.159 -4.402 0.315 1.00 82.56 73 HIS A N 1
ATOM 569 C CA . HIS A 1 73 ? -7.267 -3.665 -0.939 1.00 82.56 73 HIS A CA 1
ATOM 570 C C . HIS A 1 73 ? -6.799 -4.531 -2.121 1.00 82.56 73 HIS A C 1
ATOM 572 O O . HIS A 1 73 ? -5.622 -4.886 -2.193 1.00 82.56 73 HIS A O 1
ATOM 578 N N . PRO A 1 74 ? -7.673 -4.827 -3.103 1.00 76.56 74 PRO A N 1
ATOM 579 C CA . PRO A 1 74 ? -7.355 -5.751 -4.195 1.00 76.56 74 PRO A CA 1
ATOM 580 C C . PRO A 1 74 ? -6.176 -5.280 -5.061 1.00 76.56 74 PRO A C 1
ATOM 582 O O . PRO A 1 74 ? -5.385 -6.099 -5.532 1.00 76.56 74 PRO A O 1
ATOM 585 N N . SER A 1 75 ? -6.008 -3.965 -5.232 1.00 79.06 75 SER A N 1
ATOM 586 C CA . SER A 1 75 ? -4.887 -3.393 -5.987 1.00 79.06 75 SER A CA 1
ATOM 587 C C . SER A 1 75 ? -3.541 -3.639 -5.303 1.00 79.06 75 SER A C 1
ATOM 589 O O . SER A 1 75 ? -2.575 -3.998 -5.970 1.00 79.06 75 SER A O 1
ATOM 591 N N . LEU A 1 76 ? -3.487 -3.501 -3.974 1.00 78.56 76 LEU A N 1
ATOM 592 C CA . LEU A 1 76 ? -2.284 -3.781 -3.191 1.00 78.56 76 LEU A CA 1
ATOM 593 C C . LEU A 1 76 ? -2.028 -5.273 -3.072 1.00 78.56 76 LEU A C 1
ATOM 595 O O . LEU A 1 76 ? -0.893 -5.690 -3.251 1.00 78.56 76 LEU A O 1
ATOM 599 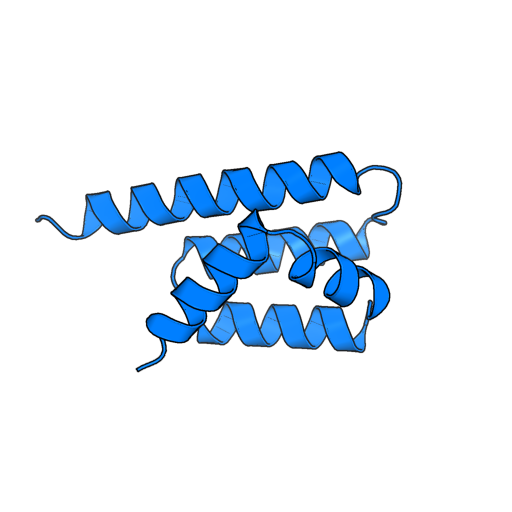N N . ALA A 1 77 ? -3.065 -6.077 -2.829 1.00 79.00 77 ALA A N 1
ATOM 600 C CA . ALA A 1 77 ? -2.936 -7.528 -2.785 1.00 79.00 77 ALA A CA 1
ATOM 601 C C . ALA A 1 77 ? -2.280 -8.064 -4.064 1.00 79.00 77 ALA A C 1
ATOM 603 O O . ALA A 1 77 ? -1.378 -8.887 -3.975 1.00 79.00 77 ALA A O 1
ATOM 604 N N . THR A 1 78 ? -2.660 -7.532 -5.231 1.00 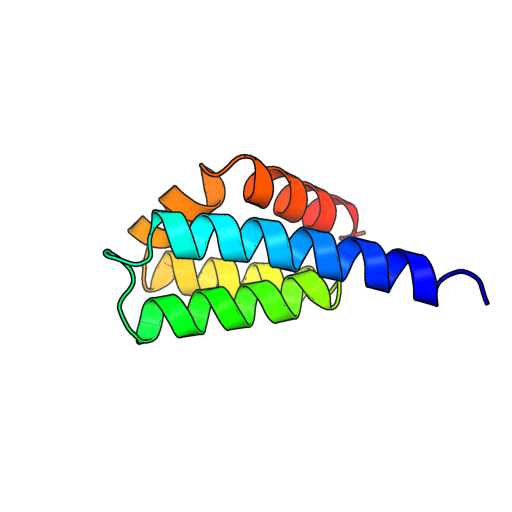80.81 78 THR A N 1
ATOM 605 C CA . THR A 1 78 ? -2.045 -7.924 -6.507 1.00 80.81 78 THR A CA 1
ATOM 606 C C . THR A 1 78 ? -0.566 -7.537 -6.570 1.00 80.81 78 THR A C 1
ATOM 608 O O . THR A 1 78 ? 0.257 -8.379 -6.895 1.00 80.81 78 THR A O 1
ATOM 611 N N . ILE A 1 79 ? -0.210 -6.309 -6.181 1.00 79.25 79 ILE A N 1
ATOM 612 C CA . ILE A 1 79 ? 1.193 -5.857 -6.154 1.00 79.25 79 ILE A CA 1
ATOM 613 C C . ILE A 1 79 ? 2.030 -6.683 -5.178 1.00 79.25 79 ILE A C 1
ATOM 615 O O . ILE A 1 79 ? 3.168 -7.025 -5.468 1.00 79.25 79 ILE A O 1
ATOM 619 N N . ILE A 1 80 ? 1.489 -7.004 -4.005 1.00 74.81 80 ILE A N 1
ATOM 620 C CA . ILE A 1 80 ? 2.182 -7.805 -2.992 1.00 74.81 80 ILE A CA 1
ATOM 621 C C . ILE A 1 80 ? 2.392 -9.233 -3.494 1.00 74.81 80 ILE A C 1
ATOM 623 O O . ILE A 1 80 ? 3.453 -9.805 -3.252 1.00 74.81 80 ILE A O 1
ATOM 627 N N . ASP A 1 81 ? 1.402 -9.800 -4.186 1.00 76.38 81 ASP A N 1
ATOM 628 C CA . ASP A 1 81 ? 1.501 -11.117 -4.817 1.00 76.38 81 ASP A CA 1
ATOM 629 C C . ASP A 1 81 ? 2.557 -11.108 -5.935 1.00 76.38 81 ASP A C 1
ATOM 631 O O . ASP A 1 81 ? 3.402 -11.995 -5.994 1.00 76.38 81 ASP A O 1
ATOM 635 N N . GLU A 1 82 ? 2.608 -10.043 -6.739 1.00 75.94 82 GLU A N 1
ATOM 636 C CA . GLU A 1 82 ? 3.634 -9.823 -7.767 1.00 75.94 82 GLU A CA 1
ATOM 637 C C . GLU A 1 82 ? 5.039 -9.661 -7.162 1.00 75.94 82 GLU A C 1
ATOM 639 O O . GLU A 1 82 ? 5.981 -10.318 -7.602 1.00 75.94 82 GLU A O 1
ATOM 644 N N . LEU A 1 83 ? 5.186 -8.889 -6.082 1.00 71.94 83 LEU A N 1
ATOM 645 C CA . LEU A 1 83 ? 6.442 -8.783 -5.330 1.00 71.94 83 LEU A CA 1
ATOM 646 C C . LEU A 1 83 ? 6.839 -10.126 -4.700 1.00 71.94 83 LEU A C 1
ATOM 648 O O . LEU A 1 83 ? 8.021 -10.455 -4.617 1.00 71.94 83 LEU A O 1
ATOM 652 N N . ALA A 1 84 ? 5.869 -10.923 -4.247 1.00 69.56 84 ALA A N 1
ATOM 653 C CA . ALA A 1 84 ? 6.124 -12.266 -3.742 1.00 69.56 84 ALA A CA 1
ATOM 654 C C . ALA A 1 84 ? 6.556 -13.229 -4.858 1.00 69.56 84 ALA A C 1
ATOM 656 O O . ALA A 1 84 ? 7.391 -14.094 -4.598 1.00 69.56 84 ALA A O 1
ATOM 657 N N . LEU A 1 85 ? 6.029 -13.058 -6.073 1.00 70.88 85 LEU A N 1
ATOM 658 C CA . LEU A 1 85 ? 6.414 -13.795 -7.278 1.00 70.88 85 LEU A CA 1
ATOM 659 C C . LEU A 1 85 ? 7.814 -13.420 -7.774 1.00 70.88 85 LEU A C 1
ATOM 661 O O . LEU A 1 85 ? 8.518 -14.288 -8.279 1.00 70.88 85 LEU A O 1
ATOM 665 N N . TRP A 1 86 ? 8.240 -12.165 -7.606 1.00 63.78 86 TRP A N 1
ATOM 666 C CA . TRP A 1 86 ? 9.602 -11.715 -7.936 1.00 63.78 86 TRP A CA 1
ATOM 667 C C . TRP A 1 86 ? 10.648 -12.143 -6.901 1.00 63.78 86 TRP A C 1
ATOM 669 O O . TRP A 1 86 ? 11.850 -12.040 -7.132 1.00 63.78 86 TRP A O 1
ATOM 679 N N . GLY A 1 87 ? 10.202 -12.660 -5.757 1.00 51.06 87 GLY A N 1
ATOM 680 C CA . GLY A 1 87 ? 11.054 -13.244 -4.735 1.00 51.06 87 GLY A CA 1
ATOM 681 C C . GLY A 1 87 ? 11.381 -14.713 -4.990 1.00 51.06 87 GLY A C 1
ATOM 682 O O . GLY A 1 87 ? 11.040 -15.515 -4.122 1.00 51.06 87 GLY A O 1
ATOM 683 N N . PHE A 1 88 ? 12.019 -15.049 -6.124 1.00 42.41 88 PHE A N 1
ATOM 684 C CA . PHE A 1 88 ? 12.982 -16.162 -6.268 1.00 42.41 88 PHE A CA 1
ATOM 685 C C . PHE A 1 88 ? 13.714 -16.168 -7.619 1.00 42.41 88 PHE A C 1
ATOM 687 O O . PHE A 1 88 ? 13.034 -16.189 -8.668 1.00 42.41 88 PHE A O 1
#

Sequence (88 aa):
MADDREDARDGARVHEAFDAVRRDLDGRLDVEEQAAVERLRDAAAGGDAARAREEMASVKERHGWLHEELVKHPSLATIIDELALWGF

Radius of gyration: 12.61 Å; chains: 1; bounding box: 27×28×38 Å

Secondary structure (DSSP, 8-state):
--THHHHHHHHHHHHHHHHHHHHHHTTT--HHHHHHHHHHHHHHHTT-HHHHHHHHHHHHHH-HHHHHHHHHSHHHHHHHHHHHHS--

Foldseek 3Di:
DPVVVVLQVQLVLLVVLLVVLCVVCVVPDDPVNVVLSVQLSVCLSNLNLVSNVVSLVVCCVPPVVSSVSQCVRPSNVVSNVVSVVSVD